Protein AF-S4NWZ8-F1 (afdb_monomer_lite)

Secondary structure (DSSP, 8-state):
--HHHHHHHHHGGGS--SS--HHHHHHHHHHHHHHHHHHHS------TTS-----TT--HHHHHHHHHHHHHHHHTTT---HHHHHHHHHHHHHHHHHHHHHHHHHHHHHHHT-

Sequence (114 aa):
MTRFEGEISAKIPALFFENCHPDNLYRTLFNEIESAFNKVFTFKYIDSNKKMRFSDWATIGIYKSRDKLYELYDEKQYNQTPTFLEYVKSYSKTFKNVCRQAKSLYIKDRIVKS

Structure (mmCIF, N/CA/C/O backbone):
data_AF-S4NWZ8-F1
#
_entry.id   AF-S4NWZ8-F1
#
loop_
_atom_site.group_PDB
_atom_site.id
_atom_site.type_symbol
_atom_site.label_atom_id
_atom_site.label_alt_id
_atom_site.label_comp_id
_atom_site.label_asym_id
_atom_site.label_entity_id
_atom_site.label_seq_id
_atom_site.pdbx_PDB_ins_code
_atom_site.Cartn_x
_atom_site.Cartn_y
_atom_site.Cartn_z
_atom_site.occupancy
_atom_site.B_iso_or_equiv
_atom_site.auth_seq_id
_atom_site.auth_comp_id
_atom_site.auth_asym_id
_atom_site.auth_atom_id
_atom_site.pdbx_PDB_model_num
ATOM 1 N N . MET A 1 1 ? 19.785 -3.064 -9.644 1.00 52.88 1 MET A N 1
ATOM 2 C CA . MET A 1 1 ? 19.809 -3.255 -11.107 1.00 52.88 1 MET A CA 1
ATOM 3 C C . MET A 1 1 ? 21.040 -4.104 -11.408 1.00 52.88 1 MET A C 1
ATOM 5 O O . MET A 1 1 ? 22.086 -3.545 -11.655 1.00 52.88 1 MET A O 1
ATOM 9 N N . THR A 1 2 ? 20.999 -5.416 -11.131 1.00 65.06 2 THR A N 1
ATOM 10 C CA . THR A 1 2 ? 22.245 -6.225 -11.055 1.00 65.06 2 THR A CA 1
ATOM 11 C C . THR A 1 2 ? 22.086 -7.689 -11.472 1.00 65.06 2 THR A C 1
ATOM 13 O O . THR A 1 2 ? 22.965 -8.230 -12.128 1.00 65.06 2 THR A O 1
ATOM 16 N N . ARG A 1 3 ? 20.971 -8.357 -11.140 1.00 74.00 3 ARG A N 1
ATOM 17 C CA . ARG A 1 3 ? 20.819 -9.802 -11.411 1.00 74.00 3 ARG A CA 1
ATOM 18 C C . ARG A 1 3 ? 20.438 -10.130 -12.858 1.00 74.00 3 ARG A C 1
ATOM 20 O O . ARG A 1 3 ? 21.059 -10.990 -13.464 1.00 74.00 3 ARG A O 1
ATOM 27 N N . PHE A 1 4 ? 19.439 -9.440 -13.405 1.00 81.31 4 PHE A N 1
ATOM 28 C CA . PHE A 1 4 ? 19.000 -9.647 -14.790 1.00 81.31 4 PHE A CA 1
ATOM 29 C C . PHE A 1 4 ? 20.079 -9.236 -15.799 1.00 81.31 4 PHE A C 1
ATOM 31 O O . PHE A 1 4 ? 20.415 -10.007 -16.689 1.00 81.31 4 PHE A O 1
ATOM 38 N N . GLU A 1 5 ? 20.672 -8.059 -15.599 1.00 79.00 5 GLU A N 1
ATOM 39 C CA . GLU A 1 5 ? 21.777 -7.546 -16.416 1.00 79.00 5 GLU A CA 1
ATOM 40 C C . GLU A 1 5 ? 22.981 -8.497 -16.413 1.00 79.00 5 GLU A C 1
ATOM 42 O O . GLU A 1 5 ? 23.529 -8.784 -17.474 1.00 79.00 5 GLU A O 1
ATOM 47 N N . GLY A 1 6 ? 23.333 -9.066 -15.254 1.00 78.19 6 GLY A N 1
ATOM 48 C CA . GLY A 1 6 ? 24.370 -10.095 -15.158 1.00 78.19 6 GLY A CA 1
ATOM 49 C C . GLY A 1 6 ? 24.019 -11.398 -15.887 1.00 78.19 6 GLY A C 1
ATOM 50 O O . GLY A 1 6 ? 24.866 -11.935 -16.597 1.00 78.19 6 GLY A O 1
ATOM 51 N N . GLU A 1 7 ? 22.780 -11.900 -15.767 1.00 76.94 7 GLU A N 1
ATOM 52 C CA . GLU A 1 7 ? 22.361 -13.120 -16.479 1.00 76.94 7 GLU A CA 1
ATOM 53 C C . GLU A 1 7 ? 22.356 -12.926 -18.002 1.00 76.94 7 GLU A C 1
ATOM 55 O O . GLU A 1 7 ? 22.813 -13.807 -18.727 1.00 76.94 7 GLU A O 1
ATOM 60 N N . ILE A 1 8 ? 21.902 -11.771 -18.495 1.00 79.88 8 ILE A N 1
ATOM 61 C CA . ILE A 1 8 ? 21.885 -11.466 -19.931 1.00 79.88 8 ILE A CA 1
ATOM 62 C C . ILE A 1 8 ? 23.294 -11.228 -20.481 1.00 79.88 8 ILE A C 1
ATOM 64 O O . ILE A 1 8 ? 23.646 -11.782 -21.524 1.00 79.88 8 ILE A O 1
ATOM 68 N N . SER A 1 9 ? 24.124 -10.458 -19.774 1.00 78.75 9 SER A N 1
ATOM 69 C CA . SER A 1 9 ? 25.475 -10.112 -20.241 1.00 78.75 9 SER A CA 1
ATOM 70 C C . SER A 1 9 ? 26.397 -11.328 -20.342 1.00 78.75 9 SER A C 1
ATOM 72 O O . SER A 1 9 ? 27.313 -11.330 -21.156 1.00 78.75 9 SER A O 1
ATOM 74 N N . ALA A 1 10 ? 26.143 -12.384 -19.561 1.00 78.00 10 ALA A N 1
ATOM 75 C CA . ALA A 1 10 ? 26.865 -13.652 -19.662 1.00 78.00 10 ALA A CA 1
ATOM 76 C C . ALA A 1 10 ? 26.424 -14.517 -20.859 1.00 78.00 10 ALA A C 1
ATOM 78 O O . ALA A 1 10 ? 27.191 -15.357 -21.324 1.00 78.00 10 ALA A O 1
ATOM 79 N N . LYS A 1 11 ? 25.191 -14.336 -21.347 1.00 74.19 11 LYS A N 1
ATOM 80 C CA . LYS A 1 11 ? 24.567 -15.191 -22.370 1.00 74.19 11 LYS A CA 1
ATOM 81 C C . LYS A 1 11 ? 24.667 -14.621 -23.781 1.00 74.19 11 LYS A C 1
ATOM 83 O O . LYS A 1 11 ? 24.885 -15.383 -24.716 1.00 74.19 11 LYS A O 1
ATOM 88 N N . ILE A 1 12 ? 24.561 -13.299 -23.939 1.00 73.44 12 ILE A N 1
ATOM 89 C CA . ILE A 1 12 ? 24.653 -12.632 -25.250 1.00 73.44 12 ILE A CA 1
ATOM 90 C C . ILE A 1 12 ? 25.968 -12.951 -25.989 1.00 73.44 12 ILE A C 1
ATOM 92 O O . ILE A 1 12 ? 25.894 -13.272 -27.172 1.00 73.44 12 ILE A O 1
ATOM 96 N N . PRO A 1 13 ? 27.154 -12.933 -25.346 1.00 69.56 13 PRO A N 1
ATOM 97 C CA . PRO A 1 13 ? 28.415 -13.227 -26.033 1.00 69.56 13 PRO A CA 1
ATOM 98 C C . PRO A 1 13 ? 28.563 -14.688 -26.487 1.00 69.56 13 PRO A C 1
ATOM 100 O O . PRO A 1 13 ? 29.411 -14.976 -27.324 1.00 69.56 13 PRO A O 1
ATOM 103 N N . ALA A 1 14 ? 27.770 -15.611 -25.928 1.00 65.75 14 ALA A N 1
ATOM 104 C CA . ALA A 1 14 ? 27.783 -17.032 -26.284 1.00 65.75 14 ALA A CA 1
ATOM 105 C C . ALA A 1 14 ? 26.864 -17.366 -27.473 1.00 65.75 14 ALA A C 1
ATOM 107 O O . ALA A 1 14 ? 26.884 -18.491 -27.974 1.00 65.75 14 ALA A O 1
ATOM 108 N N . LEU A 1 15 ? 26.056 -16.406 -27.931 1.00 67.25 15 LEU A N 1
ATOM 109 C CA . LEU A 1 15 ? 25.261 -16.549 -29.140 1.00 67.25 15 LEU A CA 1
ATOM 110 C C . LEU A 1 15 ? 26.206 -16.427 -30.346 1.00 67.25 15 LEU A C 1
ATOM 112 O O . LEU A 1 15 ? 26.693 -15.349 -30.671 1.00 67.25 15 LEU A O 1
ATOM 116 N N . PHE A 1 16 ? 26.519 -17.555 -30.983 1.00 64.12 16 PHE A N 1
ATOM 117 C CA . PHE A 1 16 ? 27.336 -17.578 -32.197 1.00 64.12 16 PHE A CA 1
ATOM 118 C C . PHE A 1 16 ? 26.542 -16.975 -33.365 1.00 64.12 16 PHE A C 1
ATOM 120 O O . PHE A 1 16 ? 25.445 -17.437 -33.681 1.00 64.12 16 PHE A O 1
ATOM 127 N N . PHE A 1 17 ? 27.096 -15.945 -34.006 1.00 65.06 17 PHE A N 1
ATOM 128 C CA . PHE A 1 17 ? 26.401 -15.119 -35.002 1.00 65.06 17 PHE A CA 1
ATOM 129 C C . PHE A 1 17 ? 26.971 -15.244 -36.420 1.00 65.06 17 PHE A C 1
ATOM 131 O O . PHE A 1 17 ? 26.877 -14.312 -37.217 1.00 65.06 17 PHE A O 1
ATOM 138 N N . GLU A 1 18 ? 27.570 -16.381 -36.765 1.00 58.53 18 GLU A N 1
ATOM 139 C CA . GLU A 1 18 ? 28.102 -16.582 -38.114 1.00 58.53 18 GLU A CA 1
ATOM 140 C C . GLU A 1 18 ? 27.017 -17.103 -39.072 1.00 58.53 18 GLU A C 1
ATOM 142 O O . GLU A 1 18 ? 26.356 -18.108 -38.812 1.00 58.53 18 GLU A O 1
ATOM 147 N N . ASN A 1 19 ? 26.840 -16.400 -40.198 1.00 58.66 19 ASN A N 1
ATOM 148 C CA . ASN A 1 19 ? 26.017 -16.792 -41.353 1.00 58.66 19 ASN A CA 1
ATOM 149 C C . ASN A 1 19 ? 24.536 -17.126 -41.070 1.00 58.66 19 ASN A C 1
ATOM 151 O O . ASN A 1 19 ? 23.953 -17.988 -41.729 1.00 58.66 19 ASN A O 1
ATOM 155 N N . CYS A 1 20 ? 23.892 -16.431 -40.130 1.00 65.81 20 CYS A N 1
ATOM 156 C CA . CYS A 1 20 ? 22.453 -16.577 -39.884 1.00 65.81 20 CYS A CA 1
ATOM 157 C C . CYS A 1 20 ? 21.616 -15.498 -40.588 1.00 65.81 20 CYS A C 1
ATOM 159 O O . CYS A 1 20 ? 21.978 -14.324 -40.610 1.00 65.81 20 CYS A O 1
ATOM 161 N N . HIS A 1 21 ? 20.447 -15.893 -41.106 1.00 80.56 21 HIS A N 1
ATOM 162 C CA . HIS A 1 21 ? 19.419 -14.952 -41.558 1.00 80.56 21 HIS A CA 1
ATOM 163 C C . HIS A 1 21 ? 19.020 -14.015 -40.397 1.00 80.56 21 HIS A C 1
ATOM 165 O O . HIS A 1 21 ? 18.827 -14.517 -39.281 1.00 80.56 21 HIS A O 1
ATOM 171 N N . PRO A 1 22 ? 18.845 -12.699 -40.626 1.00 80.44 22 PRO A N 1
ATOM 172 C CA . PRO A 1 22 ? 18.547 -11.727 -39.568 1.00 80.44 22 PRO A CA 1
ATOM 173 C C . PRO A 1 22 ? 17.353 -12.117 -38.688 1.00 80.44 22 PRO A C 1
ATOM 175 O O . PRO A 1 22 ? 17.400 -11.973 -37.471 1.00 80.44 22 PRO A O 1
ATOM 178 N N . ASP A 1 23 ? 16.306 -12.702 -39.264 1.00 83.69 23 ASP A N 1
ATOM 179 C CA . ASP A 1 23 ? 15.135 -13.126 -38.483 1.00 83.69 23 ASP A CA 1
ATOM 180 C C . ASP A 1 23 ? 15.463 -14.217 -37.455 1.00 83.69 23 ASP A C 1
ATOM 182 O O . ASP A 1 23 ? 14.965 -14.191 -36.330 1.00 83.69 23 ASP A O 1
ATOM 186 N N . ASN A 1 24 ? 16.340 -15.162 -37.806 1.00 80.50 24 ASN A N 1
ATOM 187 C CA . ASN A 1 24 ? 16.760 -16.227 -36.893 1.00 80.50 24 ASN A CA 1
ATOM 188 C C . ASN A 1 24 ? 17.653 -1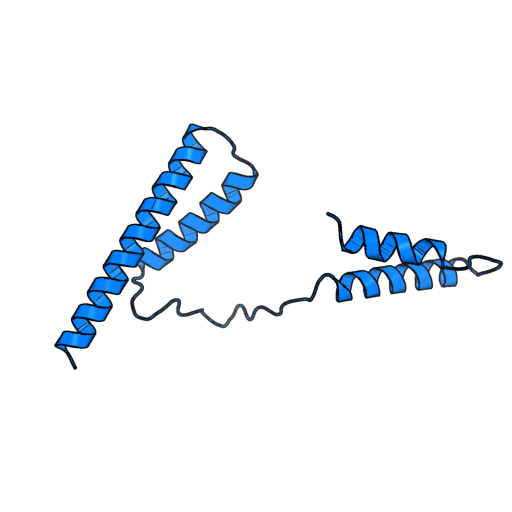5.677 -35.778 1.00 80.50 24 ASN A C 1
ATOM 190 O O . ASN A 1 24 ? 17.554 -16.120 -34.631 1.00 80.50 24 ASN A O 1
ATOM 194 N N . LEU A 1 25 ? 18.477 -14.680 -36.111 1.00 81.12 25 LEU A N 1
ATOM 195 C CA . LEU A 1 25 ? 19.295 -13.935 -35.162 1.00 81.12 25 LEU A CA 1
ATOM 196 C C . LEU A 1 25 ? 18.412 -13.241 -34.117 1.00 81.12 25 LEU A C 1
ATOM 198 O O . LEU A 1 25 ? 18.539 -13.503 -32.920 1.00 81.12 25 LEU A O 1
ATOM 202 N N . TYR A 1 26 ? 17.482 -12.398 -34.571 1.00 83.00 26 TYR A N 1
ATOM 203 C CA . TYR A 1 26 ? 16.611 -11.637 -33.679 1.00 83.00 26 TYR A CA 1
ATOM 204 C C . TYR A 1 26 ? 15.711 -12.546 -32.850 1.00 83.00 26 TYR A C 1
ATOM 206 O O . TYR A 1 26 ? 15.584 -12.338 -31.646 1.00 83.00 26 TYR A O 1
ATOM 214 N N . ARG A 1 27 ? 15.140 -13.597 -33.449 1.00 84.88 27 ARG A N 1
ATOM 215 C CA . ARG A 1 27 ? 14.296 -14.545 -32.715 1.00 84.88 27 ARG A CA 1
ATOM 216 C C . ARG A 1 27 ? 15.058 -15.224 -31.580 1.00 84.88 27 ARG A C 1
ATOM 218 O O . ARG A 1 27 ? 14.536 -15.337 -30.476 1.00 84.88 27 ARG A O 1
ATOM 225 N N . THR A 1 28 ? 16.292 -15.651 -31.837 1.00 84.25 28 THR A N 1
ATOM 226 C CA . THR A 1 28 ? 17.133 -16.294 -30.817 1.00 84.25 28 THR A CA 1
ATOM 227 C C . THR A 1 28 ? 17.463 -15.319 -29.689 1.00 84.25 28 THR A C 1
ATOM 229 O O . THR A 1 28 ? 17.329 -15.670 -28.519 1.00 84.25 28 THR A O 1
ATOM 232 N N . LEU A 1 29 ? 17.809 -14.075 -30.030 1.00 85.81 29 LEU A N 1
ATOM 233 C CA . LEU A 1 29 ? 18.075 -13.028 -29.048 1.00 85.81 29 LEU A CA 1
ATOM 234 C C . LEU A 1 29 ? 16.850 -12.736 -28.166 1.00 85.81 29 LEU A C 1
ATOM 236 O O . LEU A 1 29 ? 16.967 -12.719 -26.942 1.00 85.81 29 LEU A O 1
ATOM 240 N N . PHE A 1 30 ? 15.675 -12.530 -28.766 1.00 88.94 30 PHE A N 1
ATOM 241 C CA . PHE A 1 30 ? 14.454 -12.221 -28.017 1.00 88.94 30 PHE A CA 1
ATOM 242 C C . PHE A 1 30 ? 14.022 -13.369 -27.108 1.00 88.94 30 PHE A C 1
ATOM 244 O O . PHE A 1 30 ? 13.671 -13.118 -25.957 1.00 88.94 30 PHE A O 1
ATOM 251 N N . ASN A 1 31 ? 14.129 -14.615 -27.573 1.00 89.00 31 ASN A N 1
ATOM 252 C CA . ASN A 1 31 ? 13.829 -15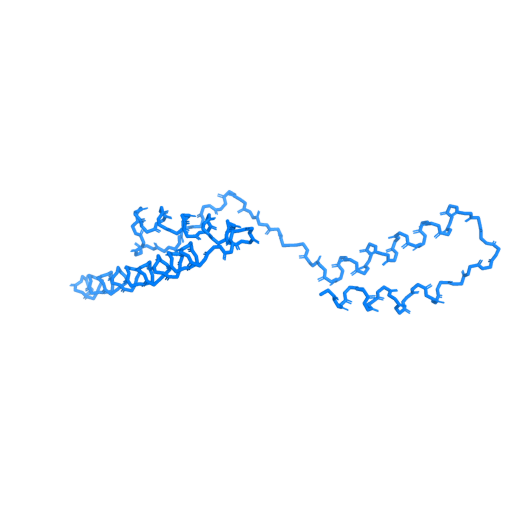.787 -26.752 1.00 89.00 31 ASN A CA 1
ATOM 253 C C . ASN A 1 31 ? 14.757 -15.883 -25.531 1.00 89.00 31 ASN A C 1
ATOM 255 O O . ASN A 1 31 ? 14.310 -16.223 -24.436 1.00 89.00 31 ASN A O 1
ATOM 259 N N . GLU A 1 32 ? 16.045 -15.566 -25.694 1.00 87.69 32 GLU A N 1
ATOM 260 C CA . GLU A 1 32 ? 17.002 -15.620 -24.587 1.00 87.69 32 GLU A CA 1
ATOM 261 C C . GLU A 1 32 ? 16.745 -14.509 -23.561 1.00 87.69 32 GLU A C 1
ATOM 263 O O . GLU A 1 32 ? 16.801 -14.748 -22.350 1.00 87.69 32 GLU A O 1
ATOM 268 N N . ILE A 1 33 ? 16.391 -13.311 -24.041 1.00 88.62 33 ILE A N 1
ATOM 269 C CA . ILE A 1 33 ? 15.973 -12.188 -23.195 1.00 88.62 33 ILE A CA 1
ATOM 270 C C . ILE A 1 33 ? 14.711 -12.554 -22.411 1.00 88.62 33 ILE A C 1
ATOM 272 O O . ILE A 1 33 ? 14.677 -12.379 -21.193 1.00 88.62 33 ILE A O 1
ATOM 276 N N . GLU A 1 34 ? 13.690 -13.082 -23.085 1.00 88.69 34 GLU A N 1
ATOM 277 C CA . GLU A 1 34 ? 12.422 -13.481 -22.472 1.00 88.69 34 GLU A CA 1
ATOM 278 C C . GLU A 1 34 ? 12.626 -14.587 -21.428 1.00 88.69 34 GLU A C 1
ATOM 280 O O . GLU A 1 34 ? 12.109 -14.505 -20.312 1.00 88.69 34 GLU A O 1
ATOM 285 N N . SER A 1 35 ? 13.443 -15.592 -21.744 1.00 85.88 35 SER A N 1
ATOM 286 C CA . SER A 1 35 ? 13.790 -16.680 -20.827 1.00 85.88 35 SER A CA 1
ATOM 287 C C . SER A 1 35 ? 14.502 -16.167 -19.570 1.00 85.88 35 SER A C 1
ATOM 289 O O . SER A 1 35 ? 14.104 -16.485 -18.443 1.00 85.88 35 SER A O 1
ATOM 291 N N . ALA A 1 36 ? 15.519 -15.313 -19.735 1.00 86.31 36 ALA A N 1
ATOM 292 C CA . ALA A 1 36 ? 16.214 -14.686 -18.612 1.00 86.31 36 ALA A CA 1
ATOM 293 C C . ALA A 1 36 ? 15.277 -13.786 -17.790 1.00 86.31 36 ALA A C 1
ATOM 295 O O . ALA A 1 36 ? 15.353 -13.767 -16.559 1.00 86.31 36 ALA A O 1
ATOM 296 N N . PHE A 1 37 ? 14.363 -13.076 -18.454 1.00 86.50 37 PHE A N 1
ATOM 297 C CA . PHE A 1 37 ? 13.396 -12.202 -17.805 1.00 86.50 37 PHE A CA 1
ATOM 298 C C . PHE A 1 37 ? 12.439 -13.015 -16.934 1.00 86.50 37 PHE A C 1
ATOM 300 O O . PHE A 1 37 ? 12.349 -12.762 -15.737 1.00 86.50 37 PHE A O 1
ATOM 307 N N . ASN A 1 38 ? 11.809 -14.052 -17.484 1.00 84.75 38 ASN A N 1
ATOM 308 C CA . ASN A 1 38 ? 10.856 -14.897 -16.761 1.00 84.75 38 ASN A CA 1
ATOM 309 C C . ASN A 1 38 ? 11.500 -15.664 -15.594 1.00 84.75 38 ASN A C 1
ATOM 311 O O . ASN A 1 38 ? 10.853 -15.921 -14.576 1.00 84.75 38 ASN A O 1
ATOM 315 N N . LYS A 1 39 ? 12.789 -16.005 -15.707 1.00 82.25 39 LYS A N 1
ATOM 316 C CA . LYS A 1 39 ? 13.546 -16.653 -14.630 1.00 82.25 39 LYS A CA 1
ATOM 317 C C . LYS A 1 39 ? 13.832 -15.709 -13.460 1.00 82.25 39 LYS A C 1
ATOM 319 O O . LYS A 1 39 ? 13.779 -16.132 -12.305 1.00 82.25 39 LYS A O 1
ATOM 324 N N . VAL A 1 40 ? 14.164 -14.449 -13.742 1.00 84.44 40 VAL A N 1
ATOM 325 C CA . VAL A 1 40 ? 14.485 -13.456 -12.703 1.00 84.44 40 VAL A CA 1
ATOM 326 C C . VAL A 1 40 ? 13.218 -12.829 -12.123 1.00 84.44 40 VAL A C 1
ATOM 328 O O . VAL A 1 40 ? 13.134 -12.603 -10.915 1.00 84.44 40 VAL A O 1
ATOM 331 N N . PHE A 1 41 ? 12.229 -12.567 -12.970 1.00 81.19 41 PHE A N 1
ATOM 332 C CA . PHE A 1 41 ? 10.980 -11.906 -12.630 1.00 81.19 41 PHE A CA 1
ATOM 333 C C . PHE A 1 41 ? 9.835 -12.913 -12.683 1.00 81.19 41 PHE A C 1
ATOM 335 O O . PHE A 1 41 ? 9.133 -13.053 -13.680 1.00 81.19 41 PHE A O 1
ATOM 342 N N . THR A 1 42 ? 9.623 -13.624 -11.578 1.00 77.19 42 THR A N 1
ATOM 343 C CA . THR A 1 42 ? 8.471 -14.519 -11.459 1.00 77.19 42 THR A CA 1
ATOM 344 C C . THR A 1 42 ? 7.191 -13.692 -11.394 1.00 77.19 42 THR A C 1
ATOM 346 O O . THR A 1 42 ? 6.981 -12.929 -10.446 1.00 77.19 42 THR A O 1
ATOM 349 N N . PHE A 1 43 ? 6.314 -13.853 -12.386 1.00 69.12 43 PHE A N 1
ATOM 350 C CA . PHE A 1 43 ? 5.005 -13.215 -12.363 1.00 69.12 43 PHE A CA 1
ATOM 351 C C . PHE A 1 43 ? 4.185 -13.766 -11.194 1.00 69.12 43 PHE A C 1
ATOM 353 O O . PHE A 1 43 ? 3.805 -14.938 -11.161 1.00 69.12 43 PHE A O 1
ATOM 360 N N . LYS A 1 44 ? 3.909 -12.915 -10.206 1.00 68.69 44 LYS A N 1
ATOM 361 C CA . LYS A 1 44 ? 3.009 -13.255 -9.110 1.00 68.69 44 LYS A CA 1
ATOM 362 C C . LYS A 1 44 ? 1.595 -12.890 -9.535 1.00 68.69 44 LYS A C 1
ATOM 364 O O . LYS A 1 44 ? 1.247 -11.713 -9.562 1.00 68.69 44 LYS A O 1
ATOM 369 N N . TYR A 1 45 ? 0.779 -13.895 -9.837 1.00 68.12 45 TYR A N 1
ATOM 370 C CA . TYR A 1 45 ? -0.649 -13.684 -10.040 1.00 68.12 45 TYR A CA 1
ATOM 371 C C . TYR A 1 45 ? -1.271 -13.183 -8.728 1.00 68.12 45 TYR A C 1
ATOM 373 O O . TYR A 1 45 ? -1.240 -13.875 -7.706 1.00 68.12 45 TYR A O 1
ATOM 381 N N . ILE A 1 46 ? -1.788 -11.955 -8.742 1.00 65.75 46 ILE A N 1
ATOM 382 C CA . ILE A 1 46 ? -2.524 -11.364 -7.624 1.00 65.75 46 ILE A CA 1
ATOM 383 C C . ILE A 1 46 ? -3.996 -11.367 -8.019 1.00 65.75 46 ILE A C 1
ATOM 385 O O . ILE A 1 46 ? -4.411 -10.615 -8.896 1.00 65.75 46 ILE A O 1
ATOM 389 N N . ASP A 1 47 ? -4.779 -12.221 -7.364 1.00 68.56 47 ASP A N 1
ATOM 390 C CA . ASP A 1 47 ? -6.235 -12.209 -7.476 1.00 68.56 47 ASP A CA 1
ATOM 391 C C . ASP A 1 47 ? -6.779 -10.933 -6.816 1.00 68.56 47 ASP A C 1
ATOM 393 O O . ASP A 1 47 ? -6.842 -10.823 -5.588 1.00 68.56 47 ASP A O 1
ATOM 397 N N . SER A 1 48 ? -7.146 -9.955 -7.643 1.00 62.84 48 SER A N 1
ATOM 398 C CA . SER A 1 48 ? -7.704 -8.669 -7.219 1.00 62.84 48 SER A CA 1
ATOM 399 C C . SER A 1 48 ? -9.117 -8.785 -6.635 1.00 62.84 48 SER A C 1
ATOM 401 O O . SER A 1 48 ? -9.552 -7.881 -5.920 1.00 62.84 48 SER A O 1
ATOM 403 N N . ASN A 1 49 ? -9.822 -9.899 -6.874 1.00 62.09 49 ASN A N 1
ATOM 404 C CA . ASN A 1 49 ? -11.171 -10.135 -6.355 1.00 62.09 49 ASN A CA 1
ATOM 405 C C . ASN A 1 49 ? -11.169 -10.726 -4.944 1.00 62.09 49 ASN A C 1
ATOM 407 O O . ASN A 1 49 ? -12.169 -10.636 -4.221 1.00 62.09 49 ASN A O 1
ATOM 411 N N . LYS A 1 50 ? -10.037 -11.271 -4.491 1.00 56.69 50 LYS A N 1
ATOM 412 C CA . LYS A 1 50 ? -9.855 -11.648 -3.092 1.00 56.69 50 LYS A CA 1
ATOM 413 C C . LYS A 1 50 ? -9.701 -10.376 -2.260 1.00 56.69 50 LYS A C 1
ATOM 415 O O . LYS A 1 50 ? -8.592 -9.910 -2.007 1.00 56.69 50 LYS A O 1
ATOM 420 N N . LYS A 1 51 ? -10.824 -9.812 -1.788 1.00 56.81 51 LYS A N 1
ATOM 421 C CA . LYS A 1 51 ? -10.813 -8.796 -0.722 1.00 56.81 51 LYS A CA 1
ATOM 422 C C . LYS A 1 51 ? -10.045 -9.374 0.460 1.00 56.81 51 LYS A C 1
ATOM 424 O O . LYS A 1 51 ? -10.571 -10.173 1.234 1.00 56.81 51 LYS A O 1
ATOM 429 N N . MET A 1 52 ? -8.783 -8.983 0.575 1.00 53.09 52 MET A N 1
ATOM 430 C CA . MET A 1 52 ? -7.899 -9.366 1.659 1.00 53.09 52 MET A CA 1
ATOM 431 C C . MET A 1 52 ? -8.494 -8.794 2.948 1.00 53.09 52 MET A C 1
ATOM 433 O O . MET A 1 52 ? -8.294 -7.622 3.266 1.00 53.09 52 MET A O 1
ATOM 437 N N . ARG A 1 53 ? -9.281 -9.600 3.676 1.00 58.34 53 ARG A N 1
ATOM 438 C CA . ARG A 1 53 ? -9.684 -9.271 5.046 1.00 58.34 53 ARG A CA 1
ATOM 439 C C . ARG A 1 53 ? -8.396 -9.205 5.849 1.00 58.34 53 ARG A C 1
ATOM 441 O O . ARG A 1 53 ? -7.767 -10.222 6.110 1.00 58.34 53 ARG A O 1
ATOM 448 N N . PHE A 1 54 ? -7.961 -7.983 6.137 1.00 62.53 54 PHE A N 1
ATOM 449 C CA . PHE A 1 54 ? -6.641 -7.717 6.689 1.00 62.53 54 PHE A CA 1
ATOM 450 C C . PHE A 1 54 ? -6.473 -8.403 8.038 1.00 62.53 54 PHE A C 1
ATOM 452 O O . PHE A 1 54 ? -5.407 -8.949 8.300 1.00 62.53 54 PHE A O 1
ATOM 459 N N . SER A 1 55 ? -7.533 -8.396 8.852 1.00 72.38 55 SER A N 1
ATOM 460 C CA . SER A 1 55 ? -7.764 -9.221 10.041 1.00 72.38 55 SER A CA 1
ATOM 461 C C . SER A 1 55 ? -9.058 -8.763 10.727 1.00 72.38 55 SER A C 1
ATOM 463 O O . SER A 1 55 ? -9.440 -7.600 10.590 1.00 72.38 55 SER A O 1
ATOM 465 N N . ASP A 1 56 ? -9.670 -9.621 11.542 1.00 81.31 56 ASP A N 1
ATOM 466 C CA . ASP A 1 56 ? -10.917 -9.312 12.268 1.00 81.31 56 ASP A CA 1
ATOM 467 C C . ASP A 1 56 ? -10.764 -8.222 13.348 1.00 81.31 56 ASP A C 1
ATOM 469 O O . ASP A 1 56 ? -11.745 -7.610 13.759 1.00 81.31 56 ASP A O 1
ATOM 473 N N . TRP A 1 57 ? -9.533 -7.926 13.782 1.00 87.94 57 TRP A N 1
ATOM 474 C CA . TRP A 1 57 ? -9.245 -6.845 14.737 1.00 87.94 57 TRP A CA 1
ATOM 475 C C . TRP A 1 57 ? -9.213 -5.446 14.098 1.00 87.94 57 TRP A C 1
ATOM 477 O O . TRP A 1 57 ? -9.188 -4.443 14.813 1.00 87.94 57 TRP A O 1
ATOM 487 N N . ALA A 1 58 ? -9.146 -5.351 12.766 1.00 88.88 58 ALA A N 1
ATOM 488 C CA . ALA A 1 58 ? -8.951 -4.082 12.072 1.00 88.88 58 ALA A CA 1
ATOM 489 C C . ALA A 1 58 ? -10.291 -3.382 11.794 1.00 88.88 58 ALA A C 1
ATOM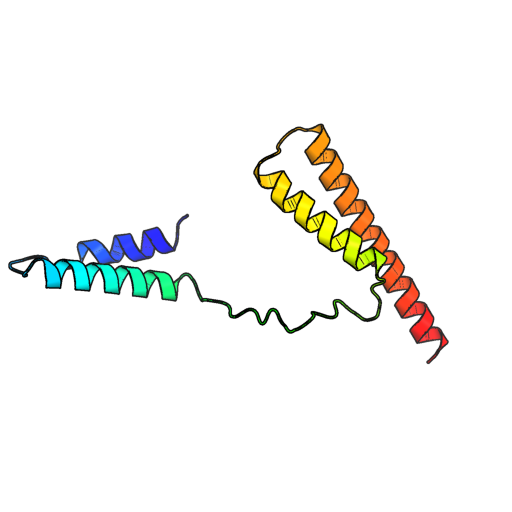 491 O O . ALA A 1 58 ? -11.154 -3.911 11.096 1.00 88.88 58 ALA A O 1
ATOM 492 N N . THR A 1 59 ? -10.447 -2.155 12.294 1.00 88.50 59 THR A N 1
ATOM 493 C CA . THR A 1 59 ? -11.629 -1.320 12.028 1.00 88.50 59 THR A CA 1
ATOM 494 C C . THR A 1 59 ? -11.564 -0.674 10.641 1.00 88.50 59 THR A C 1
ATOM 496 O O . THR A 1 59 ? -10.484 -0.523 10.069 1.00 88.50 59 THR A O 1
ATOM 499 N N . ILE A 1 60 ? -12.706 -0.205 10.115 1.00 88.56 60 ILE A N 1
ATOM 500 C CA . ILE A 1 60 ? -12.782 0.553 8.844 1.00 88.56 60 ILE A CA 1
ATOM 501 C C . ILE A 1 60 ? -11.808 1.744 8.837 1.00 88.56 60 ILE A C 1
ATOM 503 O O . ILE A 1 60 ? -11.185 2.029 7.816 1.00 88.56 60 ILE A O 1
ATOM 507 N N . GLY A 1 61 ? -11.632 2.414 9.981 1.00 91.44 61 GLY A N 1
ATOM 508 C CA . GLY A 1 61 ? -10.666 3.505 10.123 1.00 91.44 61 GLY A CA 1
ATOM 509 C C . GLY A 1 61 ? -9.226 3.056 9.867 1.00 91.44 61 GLY A C 1
ATOM 510 O O . GLY A 1 61 ? -8.499 3.735 9.151 1.00 91.44 61 GLY A O 1
ATOM 511 N N . ILE A 1 62 ? -8.836 1.877 10.364 1.00 93.75 62 ILE A N 1
ATOM 512 C CA . ILE A 1 62 ? -7.496 1.311 10.146 1.00 93.75 62 ILE A CA 1
ATOM 513 C C . ILE A 1 62 ? -7.267 0.984 8.666 1.00 93.75 62 ILE A C 1
ATOM 515 O O . ILE A 1 62 ? -6.166 1.218 8.173 1.00 93.75 62 ILE A O 1
ATOM 519 N N . TYR A 1 63 ? -8.290 0.512 7.944 1.00 90.50 63 TYR A N 1
ATOM 520 C CA . TYR A 1 63 ? -8.196 0.311 6.492 1.00 90.50 63 TYR A CA 1
ATOM 521 C C . TYR A 1 63 ? -7.914 1.627 5.765 1.00 90.50 63 TYR A C 1
ATOM 523 O O . TYR A 1 63 ? -6.913 1.728 5.062 1.00 90.50 63 TYR A O 1
ATOM 531 N N . LYS A 1 64 ? -8.720 2.664 6.025 1.00 91.69 64 LYS A N 1
ATOM 532 C CA . LYS A 1 64 ? -8.526 3.990 5.418 1.00 91.69 64 LYS A CA 1
ATOM 533 C C . LYS A 1 64 ? -7.147 4.575 5.733 1.00 91.69 64 LYS A C 1
ATOM 535 O O . LYS A 1 64 ? -6.490 5.117 4.851 1.00 91.69 64 LYS A O 1
ATOM 540 N N . SER A 1 65 ? -6.682 4.445 6.978 1.00 94.12 65 SER A N 1
ATOM 541 C CA . SER A 1 65 ? -5.346 4.912 7.362 1.00 94.12 65 SER A CA 1
ATOM 542 C C . SER A 1 65 ? -4.222 4.132 6.682 1.00 94.12 65 SER A C 1
ATOM 544 O O . SER A 1 65 ? -3.170 4.700 6.400 1.00 94.12 65 SER A O 1
ATOM 546 N N . ARG A 1 66 ? -4.419 2.837 6.412 1.00 93.12 66 ARG A N 1
ATOM 547 C CA . ARG A 1 66 ? -3.439 2.019 5.693 1.00 93.12 66 ARG A CA 1
ATOM 548 C C . ARG A 1 66 ? -3.345 2.429 4.229 1.00 93.12 66 ARG A C 1
ATOM 550 O O . ARG A 1 66 ? -2.239 2.591 3.731 1.00 93.12 66 ARG A O 1
ATOM 557 N N . ASP A 1 67 ? -4.483 2.613 3.571 1.00 93.56 67 ASP A N 1
ATOM 558 C CA . ASP A 1 67 ? -4.512 3.020 2.165 1.00 93.56 67 ASP A CA 1
ATOM 559 C C . ASP A 1 67 ? -3.857 4.400 2.010 1.00 93.56 67 ASP A C 1
ATOM 561 O O . ASP A 1 67 ? -2.972 4.574 1.176 1.00 93.56 67 ASP A O 1
ATOM 565 N N . LYS A 1 68 ? -4.141 5.328 2.938 1.00 96.31 68 LYS A N 1
ATOM 566 C CA . LYS A 1 68 ? -3.452 6.622 2.976 1.00 96.31 68 LYS A CA 1
ATOM 567 C C . LYS A 1 68 ? -1.942 6.498 3.198 1.00 96.31 68 LYS A C 1
ATOM 569 O O . LYS A 1 68 ? -1.173 7.252 2.612 1.00 96.31 68 LYS A O 1
ATOM 574 N N . LEU A 1 69 ? -1.495 5.567 4.042 1.00 96.12 69 LEU A N 1
ATOM 575 C CA . LEU A 1 69 ? -0.065 5.329 4.249 1.00 96.12 69 LEU A CA 1
ATOM 576 C C . LEU A 1 69 ? 0.623 4.856 2.958 1.00 96.12 69 LEU A C 1
ATOM 578 O O . LEU A 1 69 ? 1.755 5.263 2.711 1.00 96.12 69 LEU A O 1
ATOM 582 N N . TYR A 1 70 ? -0.043 4.027 2.149 1.00 94.94 70 TYR A N 1
ATOM 583 C CA . TYR A 1 70 ? 0.495 3.599 0.857 1.00 94.94 70 TYR A CA 1
ATOM 584 C C . TYR A 1 70 ? 0.561 4.747 -0.147 1.00 94.94 70 TYR A C 1
ATOM 586 O O . TYR A 1 70 ? 1.623 4.944 -0.727 1.00 94.94 70 TYR A O 1
ATOM 594 N N . GLU A 1 71 ? -0.481 5.578 -0.244 1.00 96.06 71 GLU A N 1
ATOM 595 C CA . GLU A 1 71 ? -0.431 6.802 -1.061 1.00 96.06 71 GLU A CA 1
ATOM 596 C C . GLU A 1 71 ? 0.772 7.685 -0.688 1.00 96.06 71 GLU A C 1
ATOM 598 O O . GLU A 1 71 ? 1.499 8.164 -1.553 1.00 96.06 71 GLU A O 1
ATOM 603 N N . LEU A 1 72 ? 1.024 7.866 0.614 1.00 96.56 72 LEU A N 1
ATOM 604 C CA . LEU A 1 72 ? 2.155 8.658 1.101 1.00 96.56 72 LEU A CA 1
ATOM 605 C C . LEU A 1 72 ? 3.514 8.027 0.772 1.00 96.56 72 LEU A C 1
ATOM 607 O O . LEU A 1 72 ? 4.499 8.743 0.591 1.00 96.56 72 LEU A O 1
ATOM 611 N N . TYR A 1 73 ? 3.601 6.697 0.729 1.00 95.88 73 TYR A N 1
ATOM 612 C CA . TYR A 1 73 ? 4.820 6.000 0.320 1.00 95.88 73 TYR A CA 1
ATOM 613 C C . TYR A 1 73 ? 5.073 6.100 -1.180 1.00 95.88 73 TYR A C 1
ATOM 615 O O . TYR A 1 73 ? 6.233 6.237 -1.569 1.00 95.88 73 TYR A O 1
ATOM 623 N N . ASP A 1 74 ? 4.020 6.091 -1.990 1.00 94.75 74 ASP A N 1
ATOM 624 C CA . ASP A 1 74 ? 4.126 6.316 -3.429 1.00 94.75 74 ASP A CA 1
ATOM 625 C C . ASP A 1 74 ? 4.561 7.758 -3.716 1.00 94.75 74 ASP A C 1
ATOM 627 O O . ASP A 1 74 ? 5.530 7.981 -4.442 1.00 94.75 74 ASP A O 1
ATOM 631 N N . GLU A 1 75 ? 3.952 8.747 -3.055 1.00 94.31 75 GLU A N 1
ATOM 632 C CA . GLU A 1 75 ? 4.332 10.158 -3.203 1.00 94.31 75 GLU A CA 1
ATOM 633 C C . GLU A 1 75 ? 5.778 10.423 -2.745 1.00 94.31 75 GLU A C 1
ATOM 635 O O . GLU A 1 75 ? 6.513 11.181 -3.383 1.00 94.31 75 GLU A O 1
ATOM 640 N N . LYS A 1 76 ? 6.242 9.734 -1.694 1.00 93.44 76 LYS A N 1
ATOM 641 C CA . LYS A 1 76 ? 7.626 9.820 -1.199 1.00 93.44 76 LYS A CA 1
ATOM 642 C C . LYS A 1 76 ? 8.682 9.433 -2.235 1.00 93.44 76 LYS A C 1
ATOM 644 O O . LYS A 1 76 ? 9.839 9.822 -2.078 1.00 93.44 76 LYS A O 1
ATOM 649 N N . GLN A 1 77 ? 8.330 8.697 -3.286 1.00 91.25 77 GLN A N 1
ATOM 650 C CA . GLN A 1 77 ? 9.279 8.389 -4.360 1.00 91.25 77 GLN A CA 1
ATOM 651 C C . GLN A 1 77 ? 9.700 9.649 -5.130 1.00 91.25 77 GLN A C 1
ATOM 653 O O . GLN A 1 77 ? 10.839 9.731 -5.584 1.00 91.25 77 GLN A O 1
ATOM 658 N N . TYR A 1 78 ? 8.819 10.650 -5.204 1.00 93.94 78 TYR A N 1
ATOM 659 C CA . TYR A 1 78 ? 9.015 11.868 -5.995 1.00 93.94 78 TYR A CA 1
ATOM 660 C C . TYR A 1 78 ? 9.112 13.137 -5.135 1.00 93.94 78 TYR A C 1
ATOM 662 O O . TYR A 1 78 ? 9.702 14.126 -5.563 1.00 93.94 78 TYR A O 1
ATOM 670 N N . ASN A 1 79 ? 8.587 13.109 -3.907 1.00 92.50 79 ASN A N 1
ATOM 671 C CA . ASN A 1 79 ? 8.619 14.224 -2.965 1.00 92.50 79 ASN A CA 1
ATOM 672 C C . ASN A 1 79 ? 9.640 13.979 -1.836 1.00 92.50 79 ASN A C 1
ATOM 674 O O . ASN A 1 79 ? 9.417 13.166 -0.937 1.00 92.50 79 ASN A O 1
ATOM 678 N N . GLN A 1 80 ? 10.762 14.707 -1.879 1.00 93.69 80 GLN A N 1
ATOM 679 C CA . GLN A 1 80 ? 11.859 14.616 -0.900 1.00 93.69 80 GLN A CA 1
ATOM 680 C C . GLN A 1 80 ? 11.948 15.835 0.030 1.00 93.69 80 GLN A C 1
ATOM 682 O O . GLN A 1 80 ? 12.965 16.038 0.696 1.00 93.69 80 GLN A O 1
ATOM 687 N N . THR A 1 81 ? 10.912 16.676 0.093 1.00 96.88 81 THR A N 1
ATOM 688 C CA . THR A 1 81 ? 10.946 17.850 0.971 1.00 96.88 81 THR A CA 1
ATOM 689 C C . THR A 1 81 ? 11.051 17.410 2.442 1.00 96.88 81 THR A C 1
ATOM 691 O O . THR A 1 81 ? 10.271 16.557 2.874 1.00 96.88 81 THR A O 1
ATOM 694 N N . PRO A 1 82 ? 11.956 17.992 3.259 1.00 97.12 82 PRO A N 1
ATOM 695 C CA . PRO A 1 82 ? 12.161 17.556 4.645 1.00 97.12 82 PRO A CA 1
ATOM 696 C C . PRO A 1 82 ? 10.888 17.551 5.502 1.00 97.12 82 PRO A C 1
ATOM 698 O O . PRO A 1 82 ? 10.669 16.633 6.291 1.00 97.12 82 PRO A O 1
ATOM 701 N N . THR A 1 83 ? 10.016 18.545 5.315 1.00 97.25 83 THR A N 1
ATOM 702 C CA . THR A 1 83 ? 8.727 18.650 6.016 1.00 97.25 83 THR A CA 1
ATOM 703 C C . THR A 1 83 ? 7.781 17.504 5.660 1.00 97.25 83 THR A C 1
ATOM 705 O O . THR A 1 83 ? 7.150 16.926 6.545 1.00 97.25 83 THR A O 1
ATOM 708 N N . PHE A 1 84 ? 7.726 17.128 4.382 1.00 97.62 84 PHE A N 1
ATOM 709 C CA . PHE A 1 84 ? 6.947 15.98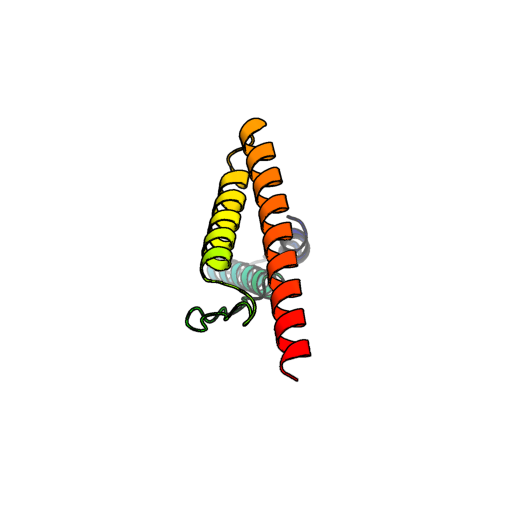9 3.909 1.00 97.62 84 PHE A CA 1
ATOM 710 C C . PHE A 1 84 ? 7.503 14.668 4.458 1.00 97.62 84 PHE A C 1
ATOM 712 O O . PHE A 1 84 ? 6.753 13.847 4.986 1.00 97.62 84 PHE A O 1
ATOM 719 N N . LEU A 1 85 ? 8.823 14.478 4.420 1.00 97.44 85 LEU A N 1
ATOM 720 C CA . LEU A 1 85 ? 9.461 13.269 4.946 1.00 97.44 85 LEU A CA 1
ATOM 721 C C . LEU A 1 85 ? 9.177 13.066 6.442 1.00 97.44 85 LEU A C 1
ATOM 723 O O . LEU A 1 85 ? 8.861 11.947 6.863 1.00 97.44 85 LEU A O 1
ATOM 727 N N . GLU A 1 86 ? 9.237 14.137 7.239 1.00 98.12 86 GLU A N 1
ATOM 728 C CA . GLU A 1 86 ? 8.916 14.067 8.667 1.00 98.12 86 GLU A CA 1
ATOM 729 C C . GLU A 1 86 ? 7.421 13.808 8.899 1.00 98.12 86 GLU A C 1
ATOM 731 O O . GLU A 1 86 ? 7.059 13.011 9.771 1.00 98.12 86 GLU A O 1
ATOM 736 N N . TYR A 1 87 ? 6.544 14.379 8.067 1.00 98.00 87 TYR A N 1
ATOM 737 C CA . TYR A 1 87 ? 5.116 14.068 8.090 1.00 98.00 87 TYR A CA 1
ATOM 738 C C . TYR A 1 87 ? 4.849 12.577 7.836 1.00 98.00 87 TYR A C 1
ATOM 740 O O . TYR A 1 87 ? 4.188 11.930 8.651 1.00 98.00 87 TYR A O 1
ATOM 748 N N . VAL A 1 88 ? 5.411 11.994 6.770 1.00 97.75 88 VAL A N 1
ATOM 749 C CA . VAL A 1 88 ? 5.236 10.565 6.444 1.00 97.75 88 VAL A CA 1
ATOM 750 C C . VAL A 1 88 ? 5.747 9.672 7.578 1.00 97.75 88 VAL A C 1
ATOM 752 O O . VAL A 1 88 ? 5.110 8.679 7.948 1.00 97.75 88 VAL A O 1
ATOM 755 N N . LYS A 1 89 ? 6.886 10.030 8.177 1.00 97.31 89 LYS A N 1
ATOM 756 C CA . LYS A 1 89 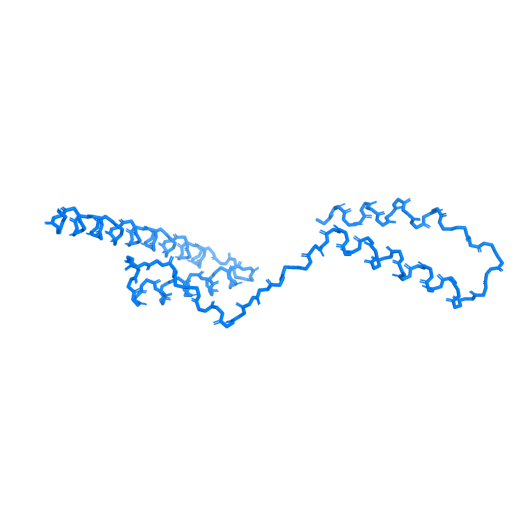? 7.460 9.315 9.324 1.00 97.31 89 LYS A CA 1
ATOM 757 C C . LYS A 1 89 ? 6.543 9.377 10.550 1.00 97.31 89 LYS A C 1
ATOM 759 O O . LYS A 1 89 ? 6.286 8.339 11.168 1.00 97.31 89 LYS A O 1
ATOM 764 N N . SER A 1 90 ? 6.023 10.560 10.876 1.00 98.00 90 SER A N 1
ATOM 765 C CA . SER A 1 90 ? 5.074 10.764 11.974 1.00 98.00 90 SER A CA 1
ATOM 766 C C . SER A 1 90 ? 3.776 9.984 11.749 1.00 98.00 90 SER A C 1
ATOM 768 O O . SER A 1 90 ? 3.333 9.238 12.628 1.00 98.00 90 SER A O 1
ATOM 770 N N . TYR A 1 91 ? 3.224 10.047 10.534 1.00 98.19 91 TYR A N 1
ATOM 771 C CA . TYR A 1 91 ? 2.032 9.299 10.144 1.00 98.19 91 TYR A CA 1
ATOM 772 C C . TYR A 1 91 ? 2.239 7.788 10.317 1.00 98.19 91 TYR A C 1
ATOM 774 O O . TYR A 1 91 ? 1.441 7.115 10.972 1.00 98.19 91 TYR A O 1
ATOM 782 N N . SER A 1 92 ? 3.356 7.250 9.811 1.00 97.38 92 SER A N 1
ATOM 783 C CA . SER A 1 92 ? 3.704 5.830 9.950 1.00 97.38 92 SER A CA 1
ATOM 784 C C . SER A 1 92 ? 3.813 5.396 11.417 1.00 97.38 92 SER A C 1
ATOM 786 O O . SER A 1 92 ? 3.315 4.329 11.793 1.00 97.38 92 SER A O 1
ATOM 788 N N . LYS A 1 93 ? 4.425 6.224 12.275 1.00 97.94 93 LYS A N 1
ATOM 789 C CA . LYS A 1 93 ? 4.541 5.951 13.716 1.00 97.94 93 LYS A CA 1
ATOM 790 C C . LYS A 1 93 ? 3.167 5.900 14.387 1.00 97.94 93 LYS A C 1
ATOM 792 O O . LYS A 1 93 ? 2.883 4.952 15.124 1.00 97.94 93 LYS A O 1
ATOM 797 N N . THR A 1 94 ? 2.311 6.876 14.100 1.00 97.62 94 THR A N 1
ATOM 798 C CA . THR A 1 94 ? 0.945 6.944 14.633 1.00 97.62 94 THR A CA 1
ATOM 799 C C . THR A 1 94 ? 0.119 5.741 14.192 1.00 97.62 94 THR A C 1
ATOM 801 O O . THR A 1 94 ? -0.469 5.063 15.034 1.00 97.62 94 THR A O 1
ATOM 804 N N . PHE A 1 95 ? 0.158 5.395 12.903 1.00 96.75 95 PHE A N 1
ATOM 805 C CA . PHE A 1 95 ? -0.535 4.227 12.361 1.00 96.75 95 PHE A CA 1
ATOM 806 C C . PHE A 1 95 ? -0.139 2.923 13.073 1.00 96.75 95 PHE A C 1
ATOM 808 O O . PHE A 1 95 ? -1.003 2.139 13.475 1.00 96.75 95 PHE A O 1
ATOM 815 N N . LYS A 1 96 ? 1.164 2.704 13.301 1.00 96.19 96 LYS A N 1
ATOM 816 C CA . LYS A 1 96 ? 1.663 1.528 14.035 1.00 96.19 96 LYS A CA 1
ATOM 817 C C . LYS A 1 96 ? 1.134 1.480 15.468 1.00 96.19 96 LYS A C 1
ATOM 819 O O . LYS A 1 96 ? 0.758 0.406 15.939 1.00 96.19 96 LYS A O 1
ATOM 824 N N . ASN A 1 97 ? 1.079 2.621 16.157 1.00 96.75 97 ASN A N 1
ATOM 825 C CA . ASN A 1 97 ? 0.563 2.679 17.524 1.00 96.75 97 ASN A CA 1
ATOM 826 C C . ASN A 1 97 ? -0.944 2.383 17.582 1.00 96.75 97 ASN A C 1
ATOM 828 O O . ASN A 1 97 ? -1.368 1.590 18.421 1.00 96.75 97 ASN A O 1
ATOM 832 N N . VAL A 1 98 ? -1.728 2.940 16.652 1.00 95.06 98 VAL A N 1
ATOM 833 C CA . VAL A 1 98 ? -3.166 2.646 16.520 1.00 95.06 98 VAL A CA 1
ATOM 834 C C . VAL A 1 98 ? -3.390 1.154 16.278 1.00 95.06 98 VAL A C 1
ATOM 836 O O . VAL A 1 98 ? -4.181 0.528 16.981 1.00 95.06 98 VAL A O 1
ATOM 839 N N . CYS A 1 99 ? -2.639 0.542 15.355 1.00 94.75 99 CYS A N 1
ATOM 840 C CA . CYS A 1 99 ? -2.734 -0.897 15.107 1.00 94.75 99 CYS A CA 1
ATOM 841 C C . CYS A 1 99 ? -2.398 -1.724 16.355 1.00 94.75 99 CYS A C 1
ATOM 843 O O . CYS A 1 99 ? -3.077 -2.708 16.645 1.00 94.75 99 CYS A O 1
ATOM 845 N N . ARG A 1 100 ? -1.362 -1.336 17.111 1.00 95.25 100 ARG A N 1
ATOM 846 C CA . ARG A 1 100 ? -0.981 -2.013 18.360 1.00 95.25 100 ARG A CA 1
ATOM 847 C C . ARG A 1 100 ? -2.104 -1.955 19.395 1.00 95.25 100 ARG A C 1
ATOM 849 O O . ARG A 1 100 ? -2.414 -2.975 20.004 1.00 95.25 100 ARG A O 1
ATOM 856 N N . GLN A 1 101 ? -2.717 -0.788 19.582 1.00 95.12 101 GLN A N 1
ATOM 857 C CA . GLN A 1 101 ? -3.824 -0.617 20.525 1.00 95.12 101 GLN A CA 1
ATOM 858 C C . GLN A 1 101 ? -5.057 -1.421 20.106 1.00 95.12 101 GLN A C 1
ATOM 860 O O . GLN A 1 101 ? -5.608 -2.147 20.929 1.00 95.12 101 GLN A O 1
ATOM 865 N N . ALA A 1 102 ? -5.435 -1.370 18.826 1.00 94.25 102 ALA A N 1
ATOM 866 C CA . ALA A 1 102 ? -6.569 -2.130 18.303 1.00 94.25 102 ALA A CA 1
ATOM 867 C C . ALA A 1 102 ? -6.390 -3.646 18.489 1.00 94.25 102 ALA A C 1
ATOM 869 O O . ALA A 1 102 ? -7.305 -4.322 18.950 1.00 94.25 102 ALA A O 1
ATOM 870 N N . LYS A 1 103 ? -5.189 -4.176 18.215 1.00 93.19 103 LYS A N 1
ATOM 871 C CA . LYS A 1 103 ? -4.858 -5.585 18.484 1.00 93.19 103 LYS A CA 1
ATOM 872 C C . LYS A 1 103 ? -4.974 -5.937 19.966 1.00 93.19 103 LYS A C 1
ATOM 874 O O . LYS A 1 103 ? -5.536 -6.973 20.296 1.00 93.19 103 LYS A O 1
ATOM 879 N N . SER A 1 104 ? -4.440 -5.085 20.842 1.00 93.25 104 SER A N 1
ATOM 880 C CA . SER A 1 104 ? -4.486 -5.302 22.293 1.00 93.25 104 SER A CA 1
ATOM 881 C C . SER A 1 104 ? -5.927 -5.369 22.807 1.00 93.25 104 SER A C 1
ATOM 883 O O . SER A 1 104 ? -6.287 -6.308 23.513 1.00 93.25 104 SER A O 1
ATOM 885 N N . LEU A 1 105 ? -6.771 -4.424 22.380 1.00 92.62 105 LEU A N 1
ATOM 886 C CA . LEU A 1 105 ? -8.197 -4.404 22.716 1.00 92.62 105 LEU A CA 1
ATOM 887 C C . LEU A 1 105 ? -8.914 -5.654 22.207 1.00 92.62 105 LEU A C 1
ATOM 889 O O . LEU A 1 105 ? -9.606 -6.312 22.973 1.00 92.62 105 LEU A O 1
ATOM 893 N N . TYR A 1 106 ? -8.687 -6.026 20.947 1.00 92.62 106 TYR A N 1
ATOM 894 C CA . TYR A 1 106 ? -9.282 -7.227 20.367 1.00 92.62 106 TYR A CA 1
ATOM 895 C C . TYR A 1 106 ? -8.922 -8.499 21.149 1.00 92.62 106 TYR A C 1
ATOM 897 O O . TYR A 1 106 ? -9.792 -9.322 21.430 1.00 92.62 106 TYR A O 1
ATOM 905 N N . ILE A 1 107 ? -7.651 -8.658 21.532 1.00 91.12 107 ILE A N 1
ATOM 906 C CA . ILE A 1 107 ? -7.199 -9.801 22.336 1.00 91.12 107 ILE A CA 1
ATOM 907 C C . ILE A 1 107 ? -7.865 -9.782 23.715 1.00 91.12 107 ILE A C 1
ATOM 909 O O . ILE A 1 107 ? -8.383 -10.809 24.147 1.00 91.12 107 ILE A O 1
ATOM 913 N N . LYS A 1 108 ? -7.896 -8.624 24.387 1.00 91.88 108 LYS A N 1
ATOM 914 C CA . LYS A 1 108 ? -8.539 -8.471 25.699 1.00 91.88 108 LYS A CA 1
ATOM 915 C C . LYS A 1 108 ? -10.014 -8.874 25.648 1.00 91.88 108 LYS A C 1
ATOM 917 O O . LYS A 1 108 ? -10.454 -9.659 26.481 1.00 91.88 108 LYS A O 1
ATOM 922 N N . ASP A 1 109 ? -10.745 -8.404 24.642 1.00 89.94 109 ASP A N 1
ATOM 923 C CA . ASP A 1 109 ? -12.156 -8.739 24.448 1.00 89.94 109 ASP A CA 1
ATOM 924 C C . ASP A 1 109 ? -12.371 -10.234 24.197 1.00 89.94 109 ASP A C 1
ATOM 926 O O . ASP A 1 109 ? -13.353 -10.801 24.673 1.00 89.94 109 ASP A O 1
ATOM 930 N N . ARG A 1 110 ? -11.467 -10.893 23.459 1.00 87.94 110 ARG A N 1
ATOM 931 C CA . ARG A 1 110 ? -11.560 -12.340 23.216 1.00 87.94 110 ARG A CA 1
ATOM 932 C C . ARG A 1 110 ? -11.249 -13.169 24.455 1.00 87.94 110 ARG A C 1
ATOM 934 O O . ARG A 1 110 ? -11.895 -14.190 24.628 1.00 87.94 110 ARG A O 1
ATOM 941 N N . ILE A 1 111 ? -10.307 -12.738 25.293 1.00 85.69 111 ILE A N 1
ATOM 942 C CA . ILE A 1 111 ? -9.987 -13.421 26.555 1.00 85.69 111 ILE A CA 1
ATOM 943 C C . ILE A 1 111 ? -11.159 -13.313 27.534 1.00 85.69 111 ILE A C 1
ATOM 945 O O . ILE A 1 111 ? -11.521 -14.303 28.149 1.00 85.69 111 ILE A O 1
ATOM 949 N N . VAL A 1 112 ? -11.778 -12.135 27.655 1.00 76.94 112 VAL A N 1
ATOM 950 C CA . VAL A 1 112 ? -12.918 -11.915 28.568 1.00 76.94 112 VAL A CA 1
ATOM 951 C C . VAL A 1 112 ? -14.174 -12.685 28.137 1.00 76.94 112 VAL A C 1
ATOM 953 O O . VAL A 1 112 ? -15.009 -13.012 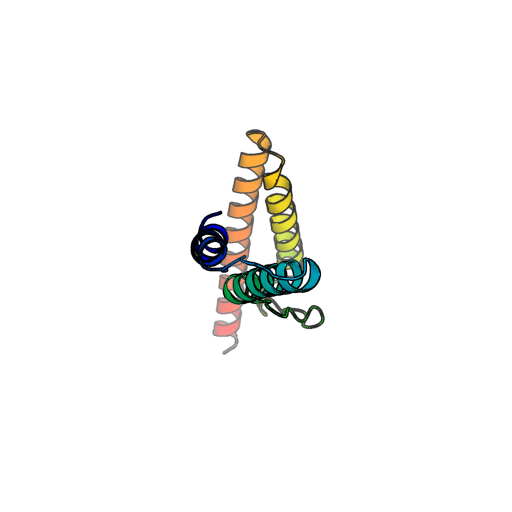28.973 1.00 76.94 112 VAL A O 1
ATOM 956 N N . LYS A 1 113 ? -14.331 -12.950 26.836 1.00 67.00 113 LYS A N 1
ATOM 957 C CA . LYS A 1 113 ? -15.476 -13.679 26.266 1.00 67.00 113 LYS A CA 1
ATOM 958 C C . LYS A 1 113 ? -15.251 -15.191 26.123 1.00 67.00 113 LYS A C 1
ATOM 960 O O . LYS A 1 113 ? -16.147 -15.856 25.604 1.00 67.00 113 LYS A O 1
ATOM 965 N N . SER A 1 114 ? -14.070 -15.702 26.477 1.00 55.16 114 SER A N 1
ATOM 966 C CA . SER A 1 114 ? -13.723 -17.128 26.402 1.00 55.16 114 SER A CA 1
ATOM 967 C C . SER A 1 114 ? -13.916 -17.821 27.740 1.00 55.16 114 SER A C 1
ATOM 969 O O . SER A 1 114 ? -14.061 -19.059 27.676 1.00 55.16 114 SER A O 1
#

Radius of gyration: 24.7 Å; chains: 1; bounding box: 44×36×70 Å

Organism: NCBI:txid116150

Foldseek 3Di:
DPQLCVQLVVVVVVPDDPPDDVVVVVVVSVVSSVVSCCVVDPDDDDDPPPPPPVDPLDDPVLVVLVVVLVVLVVVVVPDPPPVSVVVSVVSVVVSVVVVVVSVVVVVVVVVVVD

pLDDT: mean 83.76, std 12.77, range [52.88, 98.19]